Protein AF-A0A1J3H4V8-F1 (afdb_monomer)

Structure (mmCIF, N/CA/C/O backbone):
data_AF-A0A1J3H4V8-F1
#
_entry.id   AF-A0A1J3H4V8-F1
#
loop_
_atom_site.group_PDB
_atom_site.id
_atom_site.type_symbol
_atom_site.label_atom_id
_atom_site.label_alt_id
_atom_site.label_comp_id
_atom_site.label_asym_id
_atom_site.label_entity_id
_atom_site.label_seq_id
_atom_site.pdbx_PDB_ins_code
_atom_site.Cartn_x
_atom_site.Cartn_y
_atom_site.Cartn_z
_atom_site.occupancy
_atom_site.B_iso_or_equiv
_atom_site.auth_seq_id
_atom_site.auth_comp_id
_atom_site.auth_asym_id
_atom_site.auth_atom_id
_atom_site.pdbx_PDB_model_num
ATOM 1 N N . ASN A 1 1 ? 11.574 12.887 -11.103 1.00 85.75 1 ASN A N 1
ATOM 2 C CA . ASN A 1 1 ? 12.183 11.687 -10.488 1.00 85.75 1 ASN A CA 1
ATOM 3 C C . ASN A 1 1 ? 12.902 12.084 -9.211 1.00 85.75 1 ASN A C 1
ATOM 5 O O . ASN A 1 1 ? 14.063 12.464 -9.260 1.00 85.75 1 ASN A O 1
ATOM 9 N N . TYR A 1 2 ? 12.177 12.094 -8.092 1.00 93.44 2 TYR A N 1
ATOM 10 C CA . TYR A 1 2 ? 12.758 12.272 -6.760 1.00 93.44 2 TYR A CA 1
ATOM 11 C C . TYR A 1 2 ? 13.394 10.945 -6.321 1.00 93.44 2 TYR A C 1
ATOM 13 O O . TYR A 1 2 ? 12.782 9.901 -6.517 1.00 93.44 2 TYR A O 1
ATOM 21 N N . PHE A 1 3 ? 14.620 10.979 -5.794 1.00 95.06 3 PHE A N 1
ATOM 22 C CA . PHE A 1 3 ? 15.400 9.772 -5.472 1.00 95.06 3 PHE A CA 1
ATOM 23 C C . PHE A 1 3 ? 15.173 9.254 -4.040 1.00 95.06 3 PHE A C 1
ATOM 25 O O . PHE A 1 3 ? 15.508 8.115 -3.735 1.00 95.06 3 PHE A O 1
ATOM 32 N N . GLY A 1 4 ? 14.639 10.093 -3.150 1.00 94.62 4 GLY A N 1
ATOM 33 C CA . GLY A 1 4 ? 14.445 9.748 -1.743 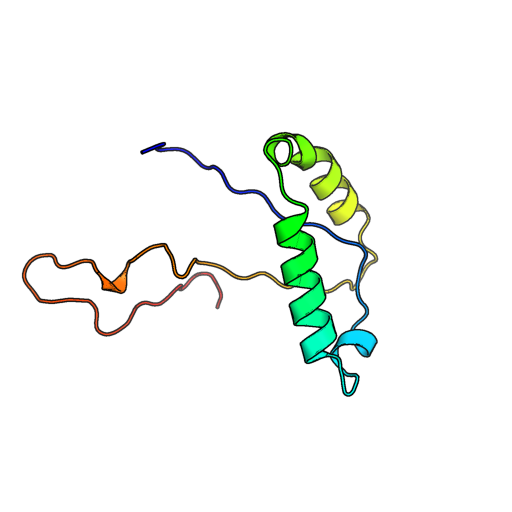1.00 94.62 4 GLY A CA 1
ATOM 34 C C . GLY A 1 4 ? 13.107 9.069 -1.448 1.00 94.62 4 GLY A C 1
ATOM 35 O O . GLY A 1 4 ? 12.321 8.751 -2.340 1.00 94.62 4 GLY A O 1
ATOM 36 N N . ASN A 1 5 ? 12.818 8.920 -0.156 1.00 89.38 5 ASN A N 1
ATOM 37 C CA . ASN A 1 5 ? 11.548 8.383 0.325 1.00 89.38 5 ASN A CA 1
ATOM 38 C C . ASN A 1 5 ? 10.485 9.482 0.419 1.00 89.38 5 ASN A C 1
ATOM 40 O O . ASN A 1 5 ? 10.702 10.508 1.058 1.00 89.38 5 ASN A O 1
ATOM 44 N N . CYS A 1 6 ? 9.324 9.240 -0.186 1.00 88.62 6 CYS A N 1
ATOM 45 C CA . CYS A 1 6 ? 8.132 10.077 -0.055 1.00 88.62 6 CYS A CA 1
ATOM 46 C C . CYS A 1 6 ? 6.927 9.171 0.221 1.00 88.62 6 CYS A C 1
ATOM 48 O O . CYS A 1 6 ? 6.037 9.004 -0.609 1.00 88.62 6 CYS A O 1
ATOM 50 N N . VAL A 1 7 ? 6.974 8.489 1.366 1.00 86.75 7 VAL A N 1
ATOM 51 C CA . VAL A 1 7 ? 5.949 7.541 1.808 1.00 86.75 7 VAL A CA 1
ATOM 52 C C . VAL A 1 7 ? 5.442 8.009 3.163 1.00 86.75 7 VAL A C 1
ATOM 54 O O . VAL A 1 7 ? 6.235 8.362 4.033 1.00 86.75 7 VAL A O 1
ATOM 57 N N . SER A 1 8 ? 4.125 8.010 3.331 1.00 85.06 8 SER A N 1
ATOM 58 C CA . SER A 1 8 ? 3.467 8.239 4.613 1.00 85.06 8 SER A CA 1
ATOM 59 C C . SER A 1 8 ? 2.433 7.144 4.848 1.00 85.06 8 SER A C 1
ATOM 61 O O . SER A 1 8 ? 2.101 6.381 3.940 1.00 85.06 8 SER A O 1
ATOM 63 N N . THR A 1 9 ? 1.946 7.045 6.074 1.00 80.25 9 THR A N 1
ATOM 64 C CA . THR A 1 9 ? 0.969 6.039 6.486 1.00 80.25 9 THR A CA 1
ATOM 65 C C . THR A 1 9 ? -0.310 6.723 6.921 1.00 80.25 9 THR A C 1
ATOM 67 O O . THR A 1 9 ? -0.264 7.716 7.650 1.00 80.25 9 THR A O 1
ATOM 70 N N . ILE A 1 10 ? -1.449 6.155 6.545 1.00 75.94 10 ILE A N 1
ATOM 71 C CA . ILE A 1 10 ? -2.738 6.621 7.038 1.00 75.94 10 ILE A CA 1
ATOM 72 C C . ILE A 1 10 ? -3.036 5.891 8.347 1.00 75.94 10 ILE A C 1
ATOM 74 O O . ILE A 1 10 ? -3.001 4.663 8.404 1.00 75.94 10 ILE A O 1
ATOM 78 N N . GLY A 1 11 ? -3.285 6.654 9.410 1.00 68.00 11 GLY A N 1
ATOM 79 C CA . GLY A 1 11 ? -3.655 6.132 10.722 1.00 68.00 11 GLY A CA 1
ATOM 80 C C . GLY A 1 11 ? -5.025 6.653 11.132 1.00 68.00 11 GLY A C 1
ATOM 81 O O . GLY A 1 11 ? -5.152 7.819 11.525 1.00 68.00 11 GLY A O 1
ATOM 82 N N . SER A 1 12 ? -6.036 5.796 11.075 1.00 65.44 12 SER A N 1
ATOM 83 C CA . SER A 1 12 ? -7.404 6.127 11.469 1.00 65.44 12 SER A CA 1
ATOM 84 C C . SER A 1 12 ? -7.773 5.570 12.845 1.00 65.44 12 SER A C 1
ATOM 86 O O . SER A 1 12 ? -7.004 4.846 13.483 1.00 65.44 12 SER A O 1
ATOM 88 N N . SER A 1 13 ? -8.971 5.931 13.303 1.00 65.31 13 SER A N 1
ATOM 89 C CA . SER A 1 13 ? -9.602 5.321 14.470 1.00 65.31 13 SER A CA 1
ATOM 90 C C . SER A 1 13 ? -9.697 3.799 14.300 1.00 65.31 13 SER A C 1
ATOM 92 O O . SER A 1 13 ? -10.083 3.334 13.227 1.00 65.31 13 SER A O 1
ATOM 94 N N . PRO A 1 14 ? -9.382 3.014 15.343 1.00 64.38 14 PRO A N 1
ATOM 95 C CA . PRO A 1 14 ? -9.365 1.563 15.246 1.00 64.38 14 PRO A CA 1
ATOM 96 C C . PRO A 1 14 ? -10.755 1.027 14.889 1.00 64.38 14 PRO A C 1
ATOM 98 O O . PRO A 1 14 ? -11.708 1.171 15.656 1.00 64.38 14 PRO A O 1
ATOM 101 N N . LEU A 1 15 ? -10.857 0.384 13.727 1.00 75.56 15 LEU A N 1
ATOM 102 C CA . LEU A 1 15 ? -11.973 -0.498 13.415 1.00 75.56 15 LEU A CA 1
ATOM 103 C C . LEU A 1 15 ? -11.798 -1.802 14.192 1.00 75.56 15 LEU A C 1
ATOM 105 O O . LEU A 1 15 ? -10.686 -2.294 14.386 1.00 75.56 15 LEU A O 1
ATOM 109 N N . THR A 1 16 ? -12.908 -2.360 14.658 1.00 87.94 16 THR A N 1
ATOM 110 C CA . THR A 1 16 ? -12.874 -3.624 15.396 1.00 87.94 16 THR A CA 1
ATOM 111 C C . THR A 1 16 ? -12.879 -4.800 14.428 1.00 87.94 16 THR A C 1
ATOM 113 O O . THR A 1 16 ? -13.464 -4.717 13.349 1.00 87.94 16 THR A O 1
ATOM 116 N N . ALA A 1 17 ? -12.312 -5.937 14.839 1.00 89.38 17 ALA A N 1
ATOM 117 C CA . ALA A 1 17 ? -12.442 -7.184 14.083 1.00 89.38 17 ALA A CA 1
ATOM 118 C C . ALA A 1 17 ? -13.916 -7.520 13.783 1.00 89.38 17 ALA A C 1
ATOM 120 O O . ALA A 1 17 ? -14.237 -7.959 12.683 1.00 89.38 17 ALA A O 1
ATOM 121 N N . ALA A 1 18 ? -14.825 -7.226 14.721 1.00 92.31 18 ALA A N 1
ATOM 122 C CA . ALA A 1 18 ? -16.260 -7.425 14.540 1.00 92.31 18 ALA A CA 1
ATOM 123 C C . ALA A 1 18 ? -16.834 -6.621 13.360 1.00 92.31 18 ALA A C 1
ATOM 125 O O . ALA A 1 18 ? -17.692 -7.131 12.648 1.00 92.31 18 ALA A O 1
ATOM 126 N N . THR A 1 19 ? -16.334 -5.406 13.108 1.00 91.69 19 THR A N 1
ATOM 127 C CA . THR A 1 19 ? -16.741 -4.594 11.950 1.00 91.69 19 THR A CA 1
ATOM 128 C C . THR A 1 19 ? -16.387 -5.283 10.634 1.00 91.69 19 THR A C 1
ATOM 130 O O . THR A 1 19 ? -17.192 -5.294 9.712 1.00 91.69 19 THR A O 1
ATOM 133 N N . PHE A 1 20 ? -15.208 -5.900 10.548 1.00 90.50 20 PHE A N 1
ATOM 134 C CA . PHE A 1 20 ? -14.760 -6.590 9.336 1.00 90.50 20 PHE A CA 1
ATOM 135 C C . PHE A 1 20 ? -15.404 -7.967 9.139 1.00 90.50 20 PHE A C 1
ATOM 137 O O . PHE A 1 20 ? -15.482 -8.445 8.012 1.00 90.50 20 PHE A O 1
ATOM 144 N N . MET A 1 21 ? -15.858 -8.604 10.221 1.00 94.06 21 MET A N 1
ATOM 145 C CA . MET A 1 21 ? -16.532 -9.907 10.183 1.00 94.06 21 MET A CA 1
ATOM 146 C C . MET A 1 21 ? -18.048 -9.813 9.957 1.00 94.06 21 MET A C 1
ATOM 148 O O . MET A 1 21 ? -18.704 -10.847 9.828 1.00 94.06 21 MET A O 1
ATOM 152 N N . ALA A 1 22 ? -18.614 -8.604 9.938 1.00 96.00 22 ALA A N 1
ATOM 153 C CA . ALA A 1 22 ? -20.020 -8.381 9.624 1.00 96.00 22 ALA A CA 1
ATOM 154 C C . ALA A 1 22 ? -20.329 -8.682 8.145 1.00 96.00 22 ALA A C 1
ATOM 156 O O . ALA A 1 22 ? -19.429 -8.751 7.308 1.00 96.00 22 ALA A O 1
ATOM 157 N N . GLU A 1 23 ? -21.616 -8.824 7.815 1.00 97.88 23 GLU A N 1
ATOM 158 C CA . GLU A 1 23 ? -22.086 -9.083 6.444 1.00 97.88 23 GLU A CA 1
ATOM 159 C C . GLU A 1 23 ? -21.583 -8.028 5.442 1.00 97.88 23 GLU A C 1
ATOM 161 O O . GLU A 1 23 ? -21.194 -8.354 4.322 1.00 97.88 23 GLU A O 1
ATOM 166 N N . ASP A 1 24 ? -21.513 -6.766 5.867 1.00 96.62 24 ASP A N 1
ATOM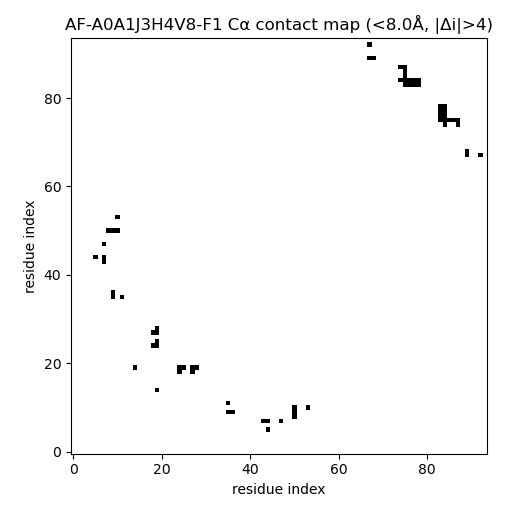 167 C CA . ASP A 1 24 ? -21.018 -5.631 5.090 1.00 96.62 24 ASP A CA 1
ATOM 168 C C . ASP A 1 24 ? -19.541 -5.293 5.366 1.00 96.62 24 ASP A C 1
ATOM 170 O O . ASP A 1 24 ? -19.041 -4.263 4.906 1.00 96.62 24 ASP A O 1
ATOM 174 N N . GLY A 1 25 ? -18.805 -6.166 6.061 1.00 95.12 25 GLY A N 1
ATOM 175 C CA . GLY A 1 25 ? -17.440 -5.899 6.517 1.00 95.12 25 GLY A CA 1
ATOM 176 C C . GLY A 1 25 ? -16.448 -5.596 5.389 1.00 95.12 25 GLY A C 1
ATOM 177 O O . GLY A 1 25 ? -15.591 -4.723 5.536 1.00 95.12 25 GLY A O 1
ATOM 178 N N . PHE A 1 26 ? -16.601 -6.237 4.224 1.00 95.50 26 PHE A N 1
ATOM 179 C CA . PHE A 1 26 ? -15.807 -5.914 3.031 1.00 95.50 26 PHE A CA 1
ATOM 180 C C . PHE A 1 26 ? -16.077 -4.490 2.525 1.00 95.50 26 PHE A C 1
ATOM 182 O O . PHE A 1 26 ? -15.142 -3.748 2.226 1.00 95.50 26 PHE A O 1
ATOM 189 N N . LEU A 1 27 ? -17.350 -4.087 2.453 1.00 96.06 27 LEU A N 1
ATOM 190 C CA . LEU A 1 27 ? -17.732 -2.738 2.034 1.00 96.06 27 LEU A CA 1
ATOM 191 C C . LEU A 1 27 ? -17.229 -1.696 3.038 1.00 96.06 27 LEU A C 1
ATOM 193 O O . LEU A 1 27 ? -16.722 -0.653 2.626 1.00 96.06 27 LEU A O 1
ATOM 197 N N . ALA A 1 28 ? -17.329 -1.990 4.337 1.00 92.50 28 ALA A N 1
ATOM 198 C CA . ALA A 1 28 ? -16.798 -1.142 5.396 1.00 92.50 28 ALA A CA 1
ATOM 199 C C . ALA A 1 28 ? -15.280 -0.952 5.253 1.00 92.50 28 ALA A C 1
ATOM 201 O O . ALA A 1 28 ? -14.808 0.181 5.307 1.00 92.50 28 ALA A O 1
ATOM 202 N N . ALA A 1 29 ? -14.524 -2.026 4.993 1.00 91.19 29 ALA A N 1
ATOM 203 C CA . ALA A 1 29 ? -13.082 -1.954 4.756 1.00 91.19 29 ALA A CA 1
ATOM 204 C C . ALA A 1 29 ? -12.731 -1.138 3.501 1.00 91.19 29 ALA A C 1
ATOM 206 O O . ALA A 1 29 ? -11.850 -0.282 3.548 1.00 91.19 29 ALA A O 1
ATOM 207 N N . ALA A 1 30 ? -13.431 -1.373 2.388 1.00 93.25 30 ALA A N 1
ATOM 208 C CA . ALA A 1 30 ? -13.186 -0.669 1.132 1.00 93.25 30 ALA A CA 1
ATOM 209 C C . ALA A 1 30 ? -13.471 0.837 1.248 1.00 93.25 30 ALA A C 1
ATOM 211 O O . ALA A 1 30 ? -12.648 1.645 0.822 1.00 93.25 30 ALA A O 1
ATOM 212 N N . ARG A 1 31 ? -14.600 1.213 1.868 1.00 92.81 31 ARG A N 1
ATOM 213 C CA . ARG A 1 31 ? -14.935 2.619 2.150 1.00 92.81 31 ARG A CA 1
ATOM 214 C C . ARG A 1 31 ? -13.910 3.254 3.067 1.00 92.81 31 ARG A C 1
ATOM 216 O O . ARG A 1 31 ? -13.363 4.289 2.727 1.00 92.81 31 ARG A O 1
ATOM 223 N N . PHE A 1 32 ? -13.577 2.574 4.160 1.00 90.44 32 PHE A N 1
ATOM 224 C CA . PHE A 1 32 ? -12.577 3.047 5.102 1.00 90.44 32 PHE A CA 1
ATOM 225 C C . PHE A 1 32 ? -11.243 3.390 4.412 1.00 90.44 32 PHE A C 1
ATOM 227 O O . PHE A 1 32 ? -10.688 4.459 4.658 1.00 90.44 32 PHE A O 1
ATOM 234 N N . ILE A 1 33 ? -10.745 2.518 3.526 1.00 90.38 33 ILE A N 1
ATOM 235 C CA . ILE A 1 33 ? -9.514 2.770 2.762 1.00 90.38 33 ILE A CA 1
ATOM 236 C C . ILE A 1 33 ? -9.703 3.920 1.764 1.00 90.38 33 ILE A C 1
ATOM 238 O O . ILE A 1 33 ? -8.815 4.762 1.655 1.00 90.38 33 ILE A O 1
ATOM 242 N N . SER A 1 34 ? -10.827 3.962 1.041 1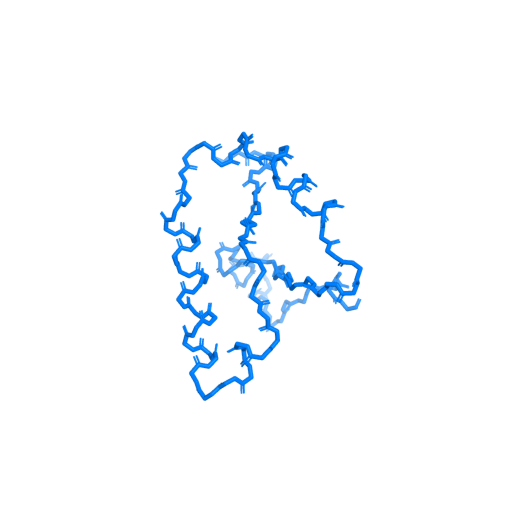.00 92.50 34 SER A N 1
ATOM 243 C CA . SER A 1 34 ? -11.111 5.013 0.053 1.00 92.50 34 SER A CA 1
ATOM 244 C C . SER A 1 34 ? -11.155 6.393 0.704 1.00 92.50 34 SER A C 1
ATOM 246 O O . SER A 1 34 ? -10.389 7.268 0.313 1.00 92.50 34 SER A O 1
ATOM 248 N N . ASP A 1 35 ? -11.969 6.547 1.749 1.00 91.69 35 ASP A N 1
ATOM 249 C CA . ASP A 1 35 ? -12.140 7.797 2.493 1.00 91.69 35 ASP A CA 1
ATOM 250 C C . ASP A 1 35 ? -10.792 8.250 3.082 1.00 91.69 35 ASP A C 1
ATOM 252 O O . ASP A 1 35 ? -10.376 9.394 2.922 1.00 91.69 35 ASP A O 1
ATOM 256 N N . SER A 1 36 ? -10.035 7.309 3.660 1.00 88.62 36 SER A N 1
ATOM 257 C CA . SER A 1 36 ? -8.692 7.555 4.202 1.00 88.62 36 SER A CA 1
ATOM 258 C C . SER A 1 36 ? -7.699 8.087 3.163 1.00 88.62 36 SER A C 1
ATOM 260 O O . SER A 1 36 ? -6.824 8.882 3.502 1.00 88.62 36 SER A O 1
ATOM 262 N N . VAL A 1 37 ? -7.776 7.616 1.914 1.00 88.88 37 VAL A N 1
ATOM 263 C CA . VAL A 1 37 ? -6.905 8.071 0.818 1.00 88.88 37 VAL A CA 1
ATOM 264 C C . VAL A 1 37 ? -7.372 9.418 0.269 1.00 88.88 37 VAL A C 1
ATOM 266 O O . VAL A 1 37 ? -6.529 10.243 -0.076 1.00 88.88 37 VAL A O 1
ATOM 269 N N . GLU A 1 38 ? -8.682 9.655 0.194 1.00 91.06 38 GLU A N 1
ATOM 270 C CA . GLU A 1 38 ? -9.262 10.926 -0.262 1.00 91.06 38 GLU A CA 1
ATOM 271 C C . GLU A 1 38 ? -8.976 12.089 0.696 1.00 91.06 38 GLU A C 1
ATOM 273 O O . GLU A 1 38 ? -8.805 13.221 0.250 1.00 91.06 38 GLU A O 1
ATOM 278 N N . GLU A 1 39 ? -8.859 11.813 1.996 1.00 88.31 39 GLU A N 1
ATOM 279 C CA . GLU A 1 39 ? -8.476 12.799 3.014 1.00 88.31 39 GLU A CA 1
ATOM 280 C C . GLU A 1 39 ? -6.995 13.216 2.946 1.00 88.31 39 GLU A C 1
ATOM 282 O O . GLU A 1 39 ? -6.591 14.178 3.604 1.00 88.31 39 GLU A O 1
ATOM 287 N N . LEU A 1 40 ? -6.158 12.515 2.172 1.00 87.12 40 LEU A N 1
ATOM 288 C CA . LEU A 1 40 ? -4.742 12.851 2.065 1.00 87.12 40 LEU A CA 1
ATOM 289 C C . LEU A 1 40 ? -4.507 14.102 1.219 1.00 87.12 40 LEU A C 1
ATOM 291 O O . LEU A 1 40 ? -4.865 14.171 0.044 1.00 87.12 40 LEU A O 1
ATOM 295 N N . ASP A 1 41 ? -3.753 15.041 1.781 1.00 88.62 41 ASP A N 1
ATOM 296 C CA . ASP A 1 41 ? -3.255 16.212 1.072 1.00 88.62 41 ASP A CA 1
ATOM 297 C C . ASP A 1 41 ? -1.737 16.401 1.267 1.00 88.62 41 ASP A C 1
ATOM 299 O O . ASP A 1 41 ? -1.034 15.574 1.857 1.00 88.62 41 ASP A O 1
ATOM 303 N N . GLY A 1 42 ? -1.199 17.512 0.755 1.00 86.56 42 GLY A N 1
ATOM 304 C CA . GLY A 1 42 ? 0.228 17.830 0.856 1.00 86.56 42 GLY A CA 1
ATOM 305 C C . GLY A 1 42 ? 0.752 17.998 2.291 1.00 86.56 42 GLY A C 1
ATOM 306 O O . GLY A 1 42 ? 1.967 17.985 2.491 1.00 86.56 42 GLY A O 1
ATOM 307 N N . SER A 1 43 ? -0.123 18.132 3.292 1.00 87.56 43 SER A N 1
ATOM 308 C CA . SER A 1 43 ? 0.259 18.225 4.703 1.00 87.56 43 SER A CA 1
ATOM 309 C C . SER A 1 43 ? 0.635 16.874 5.317 1.00 87.56 43 SER A C 1
ATOM 311 O O . SER A 1 43 ? 1.297 16.850 6.353 1.00 87.56 43 SER A O 1
ATOM 313 N N . VAL A 1 44 ? 0.314 15.750 4.657 1.00 85.81 44 VAL A N 1
ATOM 314 C CA . VAL A 1 44 ? 0.554 14.387 5.169 1.00 85.81 44 VAL A CA 1
ATOM 315 C C . VAL A 1 44 ? 2.014 14.123 5.564 1.00 85.81 44 VAL A C 1
ATOM 317 O O . VAL A 1 44 ? 2.282 13.326 6.465 1.00 85.81 44 VAL A O 1
ATOM 320 N N . ALA A 1 45 ? 2.968 14.814 4.932 1.00 82.44 45 ALA A N 1
ATOM 321 C CA . ALA A 1 45 ? 4.391 14.727 5.260 1.00 82.44 45 ALA A CA 1
ATOM 322 C C . ALA A 1 45 ? 4.706 15.194 6.695 1.00 82.44 45 ALA A C 1
ATOM 324 O O . ALA A 1 45 ? 5.684 14.749 7.294 1.00 82.44 45 ALA A O 1
ATOM 325 N N . TRP A 1 46 ? 3.867 16.061 7.261 1.00 86.50 46 TRP A N 1
ATOM 326 C CA . TRP A 1 46 ? 4.034 16.637 8.595 1.00 86.50 46 TRP A CA 1
ATOM 327 C C . TRP A 1 46 ? 3.263 15.877 9.680 1.00 86.50 46 TRP A C 1
ATOM 329 O O . TRP A 1 46 ? 3.499 16.113 10.862 1.00 86.50 46 TRP A O 1
ATOM 339 N N . ASN A 1 47 ? 2.411 14.918 9.302 1.00 84.62 47 ASN A N 1
ATOM 340 C CA . ASN A 1 47 ? 1.572 14.151 10.233 1.00 84.62 47 ASN A CA 1
ATOM 341 C C . ASN A 1 47 ? 2.307 12.970 10.895 1.00 84.62 47 ASN A C 1
ATOM 343 O O . ASN A 1 47 ? 1.736 12.275 11.737 1.00 84.62 47 ASN A O 1
ATOM 347 N N . ILE A 1 48 ? 3.585 12.744 10.563 1.00 82.44 48 ILE A N 1
ATOM 348 C CA . ILE A 1 48 ? 4.404 11.646 11.110 1.00 82.44 48 ILE A CA 1
ATOM 349 C C . ILE A 1 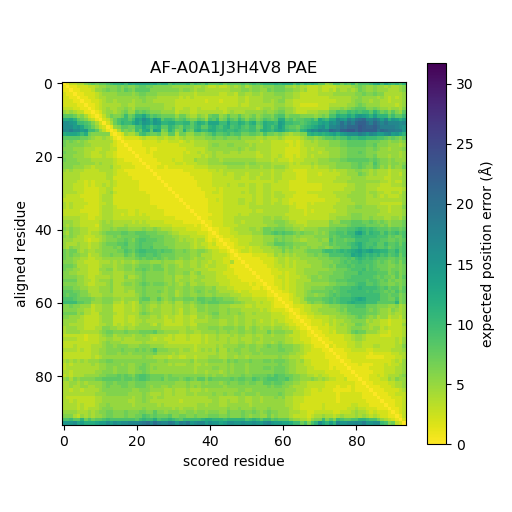48 ? 4.401 11.608 12.653 1.00 82.44 48 ILE A C 1
ATOM 351 O O . ILE A 1 48 ? 4.201 10.523 13.206 1.00 82.44 48 ILE A O 1
ATOM 355 N N . PRO A 1 49 ? 4.569 12.730 13.388 1.00 86.50 49 PRO A N 1
ATOM 356 C CA . PRO A 1 49 ? 4.536 12.700 14.851 1.00 86.50 49 PRO A CA 1
ATOM 357 C C . PRO A 1 49 ? 3.190 12.228 15.413 1.00 86.50 49 PRO A C 1
ATOM 359 O O . PRO A 1 49 ? 3.155 11.492 16.400 1.00 86.50 49 PRO A O 1
ATOM 362 N N . GLU A 1 50 ? 2.077 12.612 14.782 1.00 84.81 50 GLU A N 1
ATOM 363 C CA . GLU A 1 50 ? 0.741 12.194 15.213 1.00 84.81 50 GLU A CA 1
ATOM 364 C C . GLU A 1 50 ? 0.491 10.714 14.941 1.00 84.81 50 GLU A C 1
ATOM 366 O O . GLU A 1 50 ? -0.030 10.005 15.804 1.00 84.81 50 GLU A O 1
ATOM 371 N N . VAL A 1 51 ? 0.909 10.231 13.770 1.00 83.69 51 VAL A N 1
ATOM 372 C CA . VAL A 1 51 ? 0.878 8.808 13.419 1.00 83.69 51 VAL A CA 1
ATOM 373 C C . VAL A 1 51 ? 1.663 7.993 14.447 1.00 83.69 51 VAL A C 1
ATOM 375 O O . VAL A 1 51 ? 1.149 7.007 14.976 1.00 83.69 51 VAL A O 1
ATOM 378 N N . LEU A 1 52 ? 2.881 8.423 14.787 1.00 84.62 52 LEU A N 1
ATOM 379 C CA . LEU A 1 52 ? 3.729 7.719 15.747 1.00 84.62 52 LEU A CA 1
ATOM 380 C C . LEU A 1 52 ? 3.113 7.713 17.154 1.00 84.62 52 LEU A C 1
ATOM 382 O O . LEU A 1 52 ? 3.160 6.697 17.855 1.00 84.62 52 LEU A O 1
ATOM 386 N N . LYS A 1 53 ? 2.483 8.824 17.555 1.00 87.25 53 LYS A N 1
ATOM 387 C CA . LYS A 1 53 ? 1.744 8.929 18.818 1.00 87.25 53 LYS A CA 1
ATOM 388 C C . LYS A 1 53 ? 0.550 7.974 18.850 1.00 87.25 53 LYS A C 1
ATOM 390 O O . LYS A 1 53 ? 0.381 7.273 19.843 1.00 87.25 53 LYS A O 1
ATOM 395 N N . LYS A 1 54 ? -0.253 7.916 17.779 1.00 84.12 54 LYS A N 1
ATOM 396 C CA . LYS A 1 54 ? -1.383 6.977 17.651 1.00 84.12 54 LYS A CA 1
ATOM 397 C C . LYS A 1 54 ? -0.911 5.528 17.738 1.00 84.12 54 LYS A C 1
ATOM 399 O O . LYS A 1 54 ? -1.499 4.749 18.479 1.00 84.12 54 LYS A O 1
ATOM 404 N N . HIS A 1 55 ? 0.173 5.193 17.041 1.00 82.12 55 HIS A N 1
ATOM 405 C CA . HIS A 1 55 ? 0.754 3.854 17.080 1.00 82.12 55 HIS A CA 1
ATOM 406 C C . HIS A 1 55 ? 1.219 3.473 18.493 1.00 82.12 55 HIS A C 1
ATOM 408 O O . HIS A 1 55 ? 0.867 2.412 18.996 1.00 82.12 55 HIS A O 1
ATOM 414 N N . SER A 1 56 ? 1.933 4.375 19.172 1.00 86.19 56 SER A N 1
ATOM 415 C CA . SER A 1 56 ? 2.416 4.154 20.544 1.00 86.19 56 SER A CA 1
ATOM 416 C C . SER A 1 56 ? 1.289 4.064 21.580 1.00 86.19 56 SER A C 1
ATOM 418 O O . SER A 1 56 ? 1.468 3.466 22.636 1.00 86.19 56 SER A O 1
ATOM 420 N N . ALA A 1 57 ? 0.138 4.678 21.298 1.00 88.06 57 ALA A N 1
ATOM 421 C CA . ALA A 1 57 ? -1.041 4.659 22.158 1.00 88.06 57 ALA A CA 1
ATOM 422 C C . ALA A 1 57 ? -1.996 3.488 21.862 1.00 88.06 57 ALA A C 1
ATOM 424 O O . ALA A 1 57 ? -3.032 3.375 22.521 1.00 88.06 57 ALA A O 1
ATOM 425 N N . ALA A 1 58 ? -1.688 2.641 20.874 1.00 84.81 58 ALA A N 1
ATOM 426 C CA . ALA A 1 58 ? -2.542 1.520 20.515 1.00 84.81 58 ALA A CA 1
ATOM 427 C C . ALA A 1 58 ? -2.684 0.546 21.704 1.00 84.81 58 ALA A C 1
ATOM 429 O O . ALA A 1 58 ? -1.678 0.183 22.322 1.00 84.81 58 ALA A O 1
ATOM 430 N N . PRO A 1 59 ? -3.911 0.100 22.038 1.00 87.56 59 PRO A N 1
ATOM 431 C CA . PRO A 1 59 ? -4.120 -0.884 23.091 1.00 87.56 59 PRO A CA 1
ATOM 432 C C . PRO A 1 59 ? -3.295 -2.150 22.863 1.00 87.56 59 PRO A C 1
ATOM 434 O O . PRO A 1 59 ? -3.131 -2.605 21.727 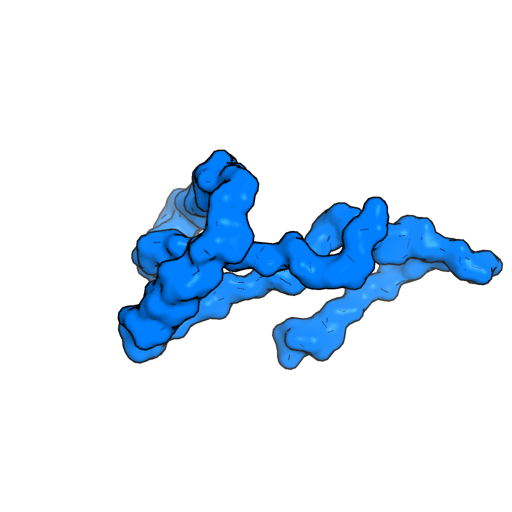1.00 87.56 59 PRO A O 1
ATOM 437 N N . PHE A 1 60 ? -2.827 -2.758 23.952 1.00 85.69 60 PHE A N 1
ATOM 438 C CA . PHE A 1 60 ? -2.166 -4.057 23.889 1.00 85.69 60 PHE A CA 1
ATOM 439 C C . PHE A 1 60 ? -3.072 -5.089 23.197 1.00 85.69 60 PHE A C 1
ATOM 441 O O . PHE A 1 60 ? -4.255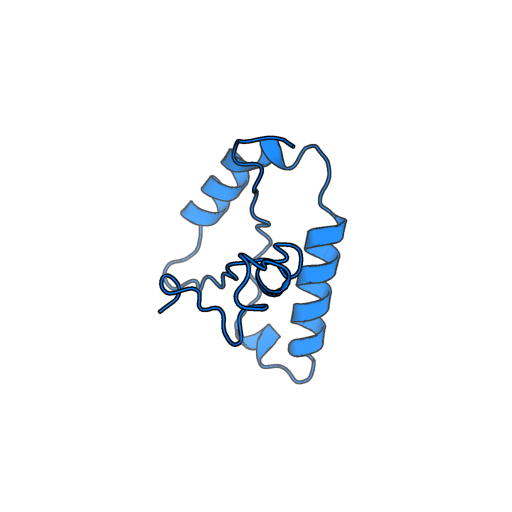 -5.197 23.520 1.00 85.69 60 PHE A O 1
ATOM 448 N N . GLY A 1 61 ? -2.519 -5.835 22.238 1.00 85.50 61 GLY A N 1
ATOM 449 C CA . GLY A 1 61 ? -3.272 -6.797 21.426 1.00 85.50 61 GLY A CA 1
ATOM 450 C C . GLY A 1 61 ? -3.959 -6.208 20.188 1.00 85.50 61 GLY A C 1
ATOM 451 O O . GLY A 1 61 ? -4.639 -6.946 19.477 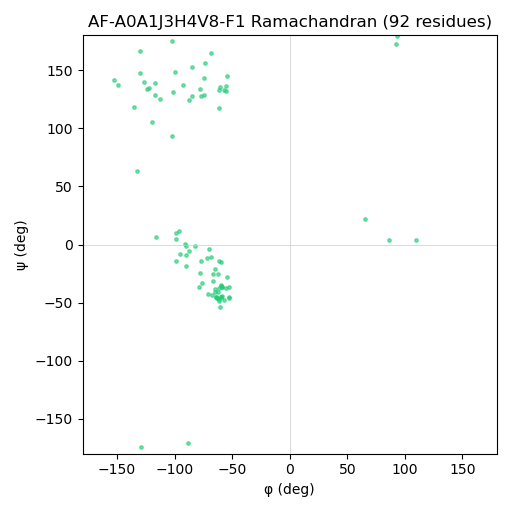1.00 85.50 61 GLY A O 1
ATOM 452 N N . SER A 1 62 ? -3.776 -4.914 19.895 1.00 86.31 62 SER A N 1
ATOM 453 C CA . SER A 1 62 ? -4.213 -4.333 18.618 1.00 86.31 62 SER A CA 1
ATOM 454 C C . SER A 1 62 ? -3.514 -5.019 17.443 1.00 86.31 62 SER A C 1
ATOM 456 O O . SER A 1 62 ? -2.304 -5.238 17.473 1.00 86.31 62 SER A O 1
ATOM 458 N N . GLN A 1 63 ? -4.275 -5.333 16.396 1.00 85.06 63 GLN A N 1
ATOM 459 C CA . GLN A 1 63 ? -3.739 -5.897 15.159 1.00 85.06 63 GLN A CA 1
ATOM 460 C C . GLN A 1 63 ? -3.438 -4.779 14.163 1.00 85.06 63 GLN A C 1
ATOM 462 O O . GLN A 1 63 ? -4.231 -3.852 14.001 1.00 85.06 63 GLN A O 1
ATOM 467 N N . VAL A 1 64 ? -2.293 -4.881 13.490 1.00 80.62 64 VAL A N 1
ATOM 468 C CA . VAL A 1 64 ? -1.889 -3.957 12.427 1.00 80.62 64 VAL A CA 1
ATOM 469 C C . VAL A 1 64 ? -1.884 -4.721 11.113 1.00 80.62 64 VAL A C 1
ATOM 471 O O . VAL A 1 64 ? -1.224 -5.750 10.995 1.00 80.62 64 VAL A O 1
ATOM 474 N N . LEU A 1 65 ? -2.615 -4.200 10.133 1.00 82.25 65 LEU A N 1
ATOM 475 C CA . LEU A 1 65 ? -2.574 -4.670 8.755 1.00 82.25 65 LEU A CA 1
ATOM 476 C C . LEU A 1 65 ? -1.711 -3.709 7.942 1.00 82.25 65 LEU A C 1
ATOM 478 O O . LEU A 1 65 ? -1.891 -2.493 8.011 1.00 82.25 65 LEU A O 1
ATOM 482 N N . SER A 1 66 ? -0.782 -4.254 7.167 1.00 84.25 66 SER A N 1
ATOM 483 C CA . SER A 1 66 ? 0.046 -3.500 6.233 1.00 84.25 66 SER A CA 1
ATOM 484 C C . SER A 1 66 ? 0.013 -4.167 4.862 1.00 84.25 66 SER A C 1
ATOM 486 O O . SER A 1 66 ? -0.109 -5.383 4.741 1.00 84.25 66 SER A O 1
ATOM 488 N N . ALA A 1 67 ? 0.101 -3.351 3.817 1.00 87.19 67 ALA A N 1
ATOM 489 C CA . ALA A 1 67 ? 0.291 -3.814 2.453 1.00 87.19 67 ALA A CA 1
ATOM 490 C C . ALA A 1 67 ? 1.634 -3.277 1.966 1.00 87.19 67 ALA A C 1
ATOM 492 O O . ALA A 1 67 ? 1.904 -2.080 2.086 1.00 87.19 67 ALA A O 1
ATOM 493 N N . ALA A 1 68 ? 2.478 -4.154 1.430 1.00 88.38 68 ALA A N 1
ATOM 494 C CA . ALA A 1 68 ? 3.708 -3.740 0.775 1.00 88.38 68 ALA A CA 1
ATOM 495 C C . ALA A 1 68 ? 3.523 -3.735 -0.746 1.00 88.38 68 ALA A C 1
ATOM 497 O O . ALA A 1 68 ? 2.789 -4.545 -1.312 1.00 88.38 68 ALA A O 1
ATOM 498 N N . GLY A 1 69 ? 4.228 -2.820 -1.408 1.00 88.56 69 GLY A N 1
ATOM 499 C CA . GLY A 1 69 ? 4.180 -2.671 -2.857 1.00 88.56 69 GLY A CA 1
ATOM 500 C C . GLY A 1 69 ? 3.158 -1.646 -3.350 1.00 88.56 69 GLY A C 1
ATOM 501 O O . GLY A 1 69 ? 2.459 -0.981 -2.590 1.00 88.56 69 GLY A O 1
ATOM 502 N N . SER A 1 70 ? 3.105 -1.497 -4.669 1.00 90.75 70 SER A N 1
ATOM 503 C CA . SER A 1 70 ? 2.117 -0.682 -5.367 1.00 90.75 70 SER A CA 1
ATOM 504 C C . SER A 1 70 ? 1.909 -1.247 -6.763 1.00 90.75 70 SER A C 1
ATOM 506 O O . SER A 1 70 ? 2.875 -1.596 -7.444 1.00 90.75 70 SER A O 1
ATOM 508 N N . THR A 1 71 ? 0.665 -1.241 -7.242 1.00 90.31 71 THR A N 1
ATOM 509 C CA . THR A 1 71 ? 0.343 -1.567 -8.641 1.00 90.31 71 THR A CA 1
ATOM 510 C C . THR A 1 71 ? 1.024 -0.616 -9.635 1.00 90.31 71 THR A C 1
ATOM 512 O O . THR A 1 71 ? 1.135 -0.934 -10.815 1.00 90.31 71 THR A O 1
ATOM 515 N N . ARG A 1 72 ? 1.534 0.533 -9.163 1.00 92.38 72 ARG A N 1
ATOM 516 C CA . ARG A 1 72 ? 2.230 1.549 -9.965 1.00 92.38 72 ARG A CA 1
ATOM 517 C C . ARG A 1 72 ? 3.742 1.353 -10.078 1.00 92.38 72 ARG A C 1
ATOM 519 O O . ARG A 1 72 ? 4.362 2.063 -10.859 1.00 92.38 72 ARG A O 1
ATOM 526 N N . PHE A 1 73 ? 4.352 0.425 -9.334 1.00 90.62 73 PHE A N 1
ATOM 527 C CA . PHE A 1 73 ? 5.803 0.197 -9.424 1.00 90.62 73 PHE A CA 1
ATOM 528 C C . PHE A 1 73 ? 6.249 -0.334 -10.790 1.00 90.62 73 PHE A C 1
ATOM 530 O O . PHE A 1 73 ? 7.414 -0.184 -11.140 1.00 90.62 73 PHE A O 1
ATOM 537 N N . GLY A 1 74 ? 5.342 -0.929 -11.573 1.00 91.88 74 GLY A N 1
ATOM 538 C CA . GLY A 1 74 ? 5.624 -1.300 -12.962 1.00 91.88 74 GLY A CA 1
ATOM 539 C C . GLY A 1 74 ? 6.700 -2.376 -13.121 1.00 91.88 74 GLY A C 1
ATOM 540 O O . GLY A 1 74 ? 7.294 -2.475 -14.187 1.00 91.88 74 GLY A O 1
ATOM 541 N N . VAL A 1 75 ? 6.953 -3.188 -12.087 1.00 94.38 75 VAL A N 1
ATOM 542 C CA . VAL A 1 75 ? 8.030 -4.199 -12.076 1.00 94.38 75 VAL A CA 1
ATOM 543 C C . VAL A 1 75 ? 7.871 -5.219 -13.211 1.00 94.38 75 VAL A C 1
ATOM 545 O O . VAL A 1 75 ? 8.853 -5.603 -13.835 1.00 94.38 75 VAL A O 1
ATOM 548 N N . TYR A 1 76 ? 6.633 -5.591 -13.546 1.00 95.12 76 TYR A N 1
ATOM 549 C CA . TYR A 1 76 ? 6.329 -6.461 -14.690 1.00 95.12 76 TYR A CA 1
ATOM 550 C C . TYR A 1 76 ? 6.587 -5.811 -16.063 1.00 95.12 76 TYR A C 1
ATOM 552 O O . TYR A 1 76 ? 6.555 -6.500 -17.073 1.00 95.12 76 TYR A O 1
ATOM 560 N N . GLY A 1 77 ? 6.840 -4.500 -16.125 1.00 94.69 77 GLY A N 1
ATOM 561 C CA . GLY A 1 77 ? 7.218 -3.793 -17.352 1.00 94.69 77 GLY A CA 1
ATOM 562 C C . GLY A 1 77 ? 8.729 -3.724 -17.595 1.00 94.69 77 GLY A C 1
ATOM 563 O O . GLY A 1 77 ? 9.153 -3.108 -18.570 1.00 94.69 77 GLY A O 1
ATOM 564 N N . LEU A 1 78 ? 9.548 -4.299 -16.710 1.00 95.56 78 LEU A N 1
ATOM 565 C CA . LEU A 1 78 ? 11.000 -4.325 -16.865 1.00 95.56 78 LEU A CA 1
ATOM 566 C C . LEU A 1 78 ? 11.397 -5.391 -17.892 1.00 95.56 78 LEU A C 1
ATOM 568 O O . LEU A 1 78 ? 11.030 -6.546 -17.741 1.00 95.56 78 LEU A O 1
ATOM 572 N N . ASP A 1 79 ? 12.186 -5.026 -18.899 1.00 97.31 79 ASP A N 1
ATOM 573 C CA . ASP A 1 79 ? 12.790 -5.974 -19.839 1.00 97.31 79 ASP A CA 1
ATOM 574 C C . ASP A 1 79 ? 14.261 -5.605 -20.042 1.00 97.31 79 ASP A C 1
ATOM 576 O O . ASP A 1 79 ? 14.592 -4.503 -20.483 1.00 97.31 79 ASP A O 1
ATOM 580 N N . PHE A 1 80 ? 15.147 -6.531 -19.682 1.00 96.12 80 PHE A N 1
ATOM 581 C CA . PHE A 1 80 ? 16.598 -6.375 -19.806 1.00 96.12 80 PHE A CA 1
ATOM 582 C C . PHE A 1 80 ? 17.166 -7.069 -21.059 1.00 96.12 80 PHE A C 1
ATOM 584 O O . PHE A 1 80 ? 18.383 -7.172 -21.201 1.00 96.12 80 PHE A O 1
ATOM 591 N N . GLY A 1 81 ? 16.304 -7.540 -21.968 1.00 97.81 81 GLY A N 1
ATOM 592 C CA . GLY A 1 81 ? 16.658 -8.259 -23.197 1.00 97.81 81 GLY A CA 1
ATOM 593 C C . GLY A 1 81 ? 16.304 -9.751 -23.184 1.00 97.81 81 GLY A C 1
ATOM 594 O O . GLY A 1 81 ? 16.618 -10.455 -24.143 1.00 97.81 81 GLY A O 1
ATOM 595 N N . TRP A 1 82 ? 15.656 -10.234 -22.123 1.00 96.31 82 TRP A N 1
ATOM 596 C CA . TRP A 1 82 ? 15.231 -11.633 -21.965 1.00 96.31 82 TRP A CA 1
ATOM 597 C C . TRP A 1 82 ? 13.707 -11.791 -21.8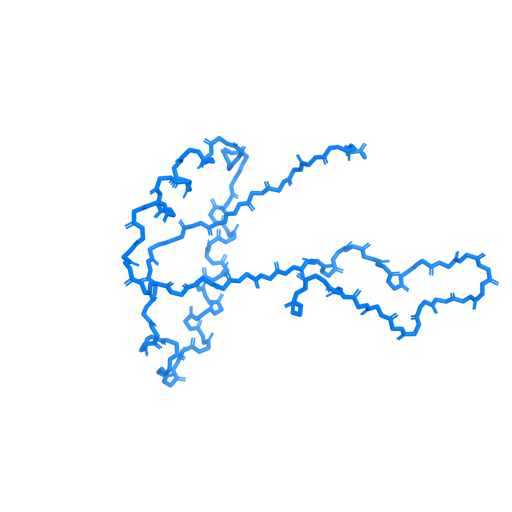98 1.00 96.31 82 TRP A C 1
ATOM 599 O O . TRP A 1 82 ? 13.220 -12.897 -21.671 1.00 96.31 82 TRP A O 1
ATOM 609 N N . GLY A 1 83 ? 12.962 -10.704 -22.118 1.00 97.06 83 GLY A N 1
ATOM 610 C CA . GLY A 1 83 ? 11.523 -10.641 -21.910 1.00 97.06 83 GLY A CA 1
ATOM 611 C C . GLY A 1 83 ? 11.163 -10.146 -20.509 1.00 97.06 83 GLY A C 1
ATOM 612 O O . GLY A 1 83 ? 12.017 -9.947 -19.642 1.00 97.06 83 GLY A O 1
ATOM 613 N N . ILE A 1 84 ? 9.866 -9.925 -20.305 1.00 97.75 84 ILE A N 1
ATOM 614 C CA . ILE A 1 84 ? 9.313 -9.439 -19.037 1.00 97.75 84 ILE A CA 1
ATOM 615 C C . ILE A 1 84 ? 9.316 -10.528 -17.947 1.00 97.75 84 ILE A C 1
ATOM 617 O O . ILE A 1 84 ? 9.269 -11.717 -18.275 1.00 97.75 84 ILE A O 1
ATOM 621 N N . PRO A 1 85 ? 9.314 -10.161 -16.649 1.00 96.88 85 PRO A N 1
ATOM 622 C CA . PRO A 1 85 ? 9.189 -11.117 -15.558 1.00 96.88 85 PRO A CA 1
ATOM 623 C C . PRO A 1 85 ? 7.910 -11.951 -15.661 1.00 96.88 85 PRO A C 1
ATOM 625 O O . PRO A 1 85 ? 6.818 -11.407 -15.805 1.00 96.88 85 PRO A O 1
ATOM 628 N N . GLU A 1 86 ? 8.033 -13.266 -15.491 1.00 96.50 86 GLU A N 1
ATOM 629 C CA . GLU A 1 86 ? 6.875 -14.157 -15.337 1.00 96.50 86 GLU A CA 1
ATOM 630 C C . GLU A 1 86 ? 6.270 -14.051 -13.928 1.00 96.50 86 GLU A C 1
ATOM 632 O O . GLU A 1 86 ? 5.058 -14.158 -13.748 1.00 96.50 86 GLU A O 1
ATOM 637 N N . LYS A 1 87 ? 7.113 -13.800 -12.917 1.00 95.12 87 LYS A N 1
ATOM 638 C CA . LYS A 1 87 ? 6.718 -13.733 -11.510 1.00 95.12 87 LYS A CA 1
ATOM 639 C C . LYS A 1 87 ? 7.598 -12.759 -10.724 1.00 95.12 87 LYS A C 1
ATOM 641 O O . LYS A 1 87 ? 8.818 -12.765 -10.869 1.00 95.12 87 LYS A O 1
ATOM 646 N N . VAL A 1 88 ? 6.974 -11.958 -9.862 1.00 93.00 88 VAL A N 1
ATOM 647 C CA . VAL A 1 88 ? 7.630 -11.043 -8.914 1.00 93.00 88 VAL A CA 1
ATOM 648 C C . VAL A 1 88 ? 7.154 -11.372 -7.504 1.00 93.00 88 VAL A C 1
ATOM 650 O O . VAL A 1 88 ? 5.955 -11.524 -7.289 1.00 93.00 88 VAL A O 1
ATOM 653 N N . GLU A 1 89 ? 8.085 -11.453 -6.555 1.00 92.62 89 GLU A N 1
ATOM 654 C CA . GLU A 1 89 ? 7.813 -11.779 -5.152 1.00 92.62 89 GLU A CA 1
ATOM 655 C C . GLU A 1 89 ? 8.405 -10.723 -4.216 1.00 92.62 89 GLU A C 1
ATOM 657 O O . GLU A 1 89 ? 9.524 -10.249 -4.428 1.00 92.62 89 GLU A O 1
ATOM 662 N N . ILE A 1 90 ? 7.664 -10.375 -3.161 1.00 91.94 90 ILE A N 1
ATOM 663 C CA . ILE A 1 90 ? 8.154 -9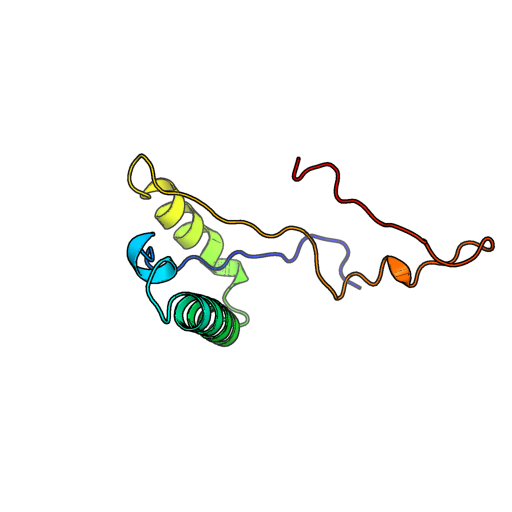.515 -2.079 1.00 91.94 90 ILE A CA 1
ATOM 664 C C . ILE A 1 90 ? 8.500 -10.414 -0.893 1.00 91.94 90 ILE A C 1
ATOM 666 O O . ILE A 1 90 ? 7.662 -10.718 -0.052 1.00 91.94 90 ILE A O 1
ATOM 670 N N . VAL A 1 91 ? 9.766 -10.815 -0.817 1.00 92.81 91 VAL A N 1
ATOM 671 C CA . VAL A 1 91 ? 10.265 -11.806 0.157 1.00 92.81 91 VAL A CA 1
ATOM 672 C C . VAL A 1 91 ? 10.311 -11.317 1.610 1.00 92.81 91 VAL A C 1
ATOM 674 O O . VAL A 1 91 ? 10.688 -12.068 2.497 1.00 92.81 91 VAL A O 1
ATOM 677 N N . SER A 1 92 ? 9.981 -10.049 1.863 1.00 90.38 92 SER A N 1
ATOM 678 C CA . SER A 1 92 ? 10.030 -9.429 3.193 1.00 90.38 92 SER A CA 1
ATOM 679 C C . SER A 1 92 ? 8.674 -9.366 3.904 1.00 90.38 92 SER A C 1
ATOM 681 O O . SER A 1 92 ? 8.573 -8.693 4.926 1.00 90.38 92 SER A O 1
ATOM 683 N N . ILE A 1 93 ? 7.624 -9.948 3.316 1.00 82.81 93 ILE A N 1
ATOM 684 C CA . ILE A 1 93 ? 6.273 -10.013 3.906 1.00 82.81 93 ILE A CA 1
ATOM 685 C C . ILE A 1 93 ? 6.025 -11.384 4.568 1.00 82.81 93 ILE A C 1
ATOM 687 O O . ILE A 1 93 ? 5.068 -11.514 5.327 1.00 82.81 93 ILE A O 1
ATOM 691 N N . ASP A 1 94 ? 6.877 -12.372 4.277 1.00 56.94 94 ASP A N 1
ATOM 692 C CA . ASP A 1 94 ? 6.792 -13.756 4.770 1.00 56.94 94 ASP A CA 1
ATOM 693 C C . ASP A 1 94 ? 7.173 -13.884 6.259 1.00 56.94 94 ASP A C 1
ATOM 695 O O . ASP A 1 94 ? 8.135 -13.199 6.691 1.00 56.94 94 ASP A O 1
#

Organism: Noccaea caerulescens (NCBI:txid107243)

Solvent-accessible surface area (backbone atoms only — not comparable to full-atom values): 6576 Å² total; per-residue (Å²): 137,81,90,73,90,89,81,81,79,89,77,77,82,86,78,52,72,66,55,55,72,40,96,60,8,67,59,52,52,54,48,53,54,51,55,56,56,69,71,60,57,91,65,52,81,71,42,54,66,59,45,53,50,53,61,74,66,52,60,91,87,67,84,85,87,84,82,85,85,59,95,79,69,50,68,65,72,45,62,92,83,83,56,56,59,92,76,86,81,73,84,85,78,116

InterPro domains:
  IPR023213 Chloramphenicol acetyltransferase-like domain superfamily [G3DSA:3.30.559.10] (1-94)
  IPR051504 Plant secondary metabolite acyltransferase [PTHR31625] (1-94)

Mean predicted aligned error: 4.95 Å

Foldseek 3Di:
DDPDDDDADQDDDDDDPVCLVDPCNVVVVVVVVVVSVVPDDPCRVVCVVVNVVSVVPDDPPDDDDDDDDDPPPCQQVDDPPPHGDPDDDDPVVD

Radius of gyration: 17.36 Å; Cα contacts (8 Å, |Δi|>4): 34; chains: 1; bounding box: 39×32×47 Å

Sequence (94 aa):
NYFGNCVSTIGSSPLTAATFMAEDGFLAAARFISDSVEELDGSVAWNIPEVLKKHSAAPFGSQVLSAAGSTRFGVYGLDFGWGIPEKVEIVSID

pLDDT: mean 88.3, std 7.61, range [56.94, 97.88]

Secondary structure (DSSP, 8-state):
---S--------SPPPHHHHHSTTHHHHHHHHHHHHHHT--GGGGG-HHHHHHHHHTPPTT---------TTS-GGG--SSS-S-S----TT--